Protein AF-A0A962V630-F1 (afdb_monomer_lite)

Structure (mmCIF, N/CA/C/O backbone):
data_AF-A0A962V630-F1
#
_entry.id   AF-A0A962V630-F1
#
loop_
_atom_site.group_PDB
_atom_site.id
_atom_site.type_symbol
_atom_site.label_atom_id
_atom_site.label_alt_id
_atom_site.label_comp_id
_atom_site.label_asym_id
_atom_site.label_entity_id
_atom_site.label_seq_id
_atom_site.pdbx_PDB_ins_code
_atom_site.Cartn_x
_atom_site.Cartn_y
_atom_site.Cartn_z
_atom_site.occupancy
_atom_site.B_iso_or_equiv
_atom_site.auth_seq_id
_atom_site.auth_comp_id
_atom_site.auth_asym_id
_atom_site.auth_atom_id
_atom_site.pdbx_PDB_model_num
ATOM 1 N N . GLY A 1 1 ? -6.849 6.328 9.269 1.00 64.50 1 GLY A N 1
ATOM 2 C CA . GLY A 1 1 ? -5.957 7.474 9.052 1.00 64.50 1 GLY A CA 1
ATOM 3 C C . GLY A 1 1 ? -4.526 7.011 8.909 1.00 64.50 1 GLY A C 1
ATOM 4 O O . GLY A 1 1 ? -4.104 6.724 7.800 1.00 64.50 1 GLY A O 1
ATOM 5 N N . MET A 1 2 ? -3.797 6.875 10.021 1.00 72.25 2 MET A N 1
ATOM 6 C CA . MET A 1 2 ? -2.359 6.561 9.987 1.00 72.25 2 MET A CA 1
ATOM 7 C C . MET A 1 2 ? -2.032 5.175 9.410 1.00 72.25 2 MET A C 1
ATOM 9 O O . MET A 1 2 ? -1.197 5.086 8.521 1.00 72.25 2 MET A O 1
ATOM 13 N N . GLY A 1 3 ? -2.728 4.108 9.829 1.00 76.62 3 GLY A N 1
ATOM 14 C CA . GLY A 1 3 ? -2.477 2.756 9.295 1.00 76.62 3 GLY A CA 1
ATOM 15 C C . GLY A 1 3 ? -2.759 2.634 7.792 1.00 76.62 3 GLY A C 1
ATOM 16 O O . GLY A 1 3 ? -1.960 2.089 7.041 1.00 76.62 3 GLY A O 1
ATOM 17 N N . THR A 1 4 ? -3.858 3.234 7.329 1.00 79.69 4 THR A N 1
ATOM 18 C CA . THR A 1 4 ? -4.199 3.323 5.900 1.00 79.69 4 THR A CA 1
ATOM 19 C C . THR A 1 4 ? -3.191 4.168 5.115 1.00 79.69 4 THR A C 1
ATOM 21 O O . THR A 1 4 ? -2.819 3.797 4.009 1.00 79.69 4 THR A O 1
ATOM 24 N N . ALA A 1 5 ? -2.690 5.266 5.692 1.00 80.06 5 ALA A N 1
ATOM 25 C CA . ALA A 1 5 ? -1.654 6.090 5.072 1.00 80.06 5 ALA A CA 1
ATOM 26 C C . ALA A 1 5 ? -0.307 5.350 4.966 1.00 80.06 5 ALA A C 1
ATOM 28 O O . ALA A 1 5 ? 0.373 5.477 3.954 1.00 80.06 5 ALA A O 1
ATOM 29 N N . ALA A 1 6 ? 0.057 4.532 5.961 1.00 83.19 6 ALA A N 1
ATOM 30 C CA . ALA A 1 6 ? 1.273 3.720 5.924 1.00 83.19 6 ALA A CA 1
ATOM 31 C C . ALA A 1 6 ? 1.257 2.696 4.774 1.00 83.19 6 ALA A C 1
ATOM 33 O O . ALA A 1 6 ? 2.255 2.553 4.070 1.00 83.19 6 ALA A O 1
ATOM 34 N N . GLY A 1 7 ? 0.114 2.045 4.525 1.00 82.81 7 GLY A N 1
ATOM 35 C CA . GLY A 1 7 ? -0.048 1.153 3.369 1.00 82.81 7 GLY A CA 1
ATOM 36 C C . GLY A 1 7 ? 0.146 1.879 2.031 1.00 82.81 7 GLY A C 1
ATOM 37 O O . GLY A 1 7 ? 0.899 1.420 1.173 1.00 82.81 7 GLY A O 1
ATOM 38 N N . SER A 1 8 ? -0.458 3.061 1.883 1.00 84.44 8 SER A N 1
ATOM 39 C CA . SER A 1 8 ? -0.333 3.893 0.678 1.00 84.44 8 SER A CA 1
ATOM 40 C C . SER A 1 8 ? 1.079 4.457 0.468 1.00 84.44 8 SER A C 1
ATOM 42 O O . SER A 1 8 ? 1.524 4.581 -0.673 1.00 84.44 8 SER A O 1
ATOM 44 N N . LEU A 1 9 ? 1.814 4.749 1.550 1.00 86.50 9 LEU A N 1
ATOM 45 C CA . LEU A 1 9 ? 3.236 5.114 1.492 1.00 86.50 9 LEU A CA 1
ATOM 46 C C . LEU A 1 9 ? 4.084 3.959 0.958 1.00 86.50 9 LEU A C 1
ATOM 48 O O . LEU A 1 9 ? 4.979 4.181 0.144 1.00 86.50 9 LEU A O 1
ATOM 52 N N . GLY A 1 10 ? 3.775 2.729 1.378 1.00 84.94 10 GLY A N 1
ATOM 53 C CA . GLY A 1 10 ? 4.402 1.525 0.842 1.00 84.94 10 GLY A CA 1
ATOM 54 C C . GLY A 1 10 ? 4.244 1.433 -0.674 1.00 84.94 10 GLY A C 1
ATOM 55 O O . GLY A 1 10 ? 5.232 1.247 -1.375 1.00 84.94 10 GLY A O 1
ATOM 56 N N . GLN A 1 11 ? 3.036 1.655 -1.197 1.00 85.50 11 GLN A N 1
ATOM 57 C CA . GLN A 1 11 ? 2.796 1.691 -2.643 1.00 85.50 11 GLN A CA 1
ATOM 58 C C . GLN A 1 11 ? 3.558 2.834 -3.337 1.00 85.50 11 GLN A C 1
ATOM 60 O O . GLN A 1 11 ? 4.202 2.610 -4.359 1.00 85.50 11 GLN A O 1
ATOM 65 N N . PHE A 1 12 ? 3.526 4.048 -2.778 1.00 88.75 12 PHE A N 1
ATOM 66 C CA . PHE A 1 12 ? 4.240 5.204 -3.336 1.00 88.75 12 PHE A CA 1
ATOM 67 C C . PHE A 1 12 ? 5.742 4.934 -3.509 1.00 88.75 12 PHE A C 1
ATOM 69 O O . PHE A 1 12 ? 6.301 5.279 -4.550 1.00 88.75 12 PHE A O 1
ATOM 76 N N . LEU A 1 13 ? 6.376 4.299 -2.517 1.00 88.62 13 LEU A N 1
ATOM 77 C CA . LEU A 1 13 ? 7.816 4.035 -2.500 1.00 88.62 13 LEU A CA 1
ATOM 78 C C . LEU A 1 13 ? 8.202 2.750 -3.244 1.00 88.62 13 LEU A C 1
ATOM 80 O O . LEU A 1 13 ? 9.153 2.757 -4.027 1.00 88.62 13 LEU A O 1
ATOM 84 N N . LEU A 1 14 ? 7.488 1.644 -3.016 1.00 89.75 14 LEU A N 1
ATOM 85 C CA . LEU A 1 14 ? 7.884 0.337 -3.546 1.00 89.75 14 LEU A CA 1
ATOM 86 C C . LEU A 1 14 ? 7.630 0.196 -5.042 1.00 89.75 14 LEU A C 1
ATOM 88 O O . LEU A 1 14 ? 8.396 -0.496 -5.705 1.00 89.75 14 LEU A O 1
ATOM 92 N N . THR A 1 15 ? 6.605 0.844 -5.599 1.00 87.25 15 THR A N 1
ATOM 93 C CA . THR A 1 15 ? 6.330 0.747 -7.038 1.00 87.25 15 THR A CA 1
ATOM 94 C C . THR A 1 15 ? 7.463 1.317 -7.913 1.00 87.25 15 THR A C 1
ATOM 96 O O . THR A 1 15 ? 7.955 0.586 -8.776 1.00 87.25 15 THR A O 1
ATOM 99 N N . PRO A 1 16 ? 7.950 2.560 -7.712 1.00 86.06 16 PRO A N 1
ATOM 100 C CA . PRO A 1 16 ? 9.084 3.078 -8.477 1.00 86.06 16 PRO A CA 1
ATOM 101 C C . PRO A 1 16 ? 10.398 2.370 -8.124 1.00 86.06 16 PRO A C 1
ATOM 103 O O . PRO A 1 16 ? 11.214 2.142 -9.014 1.00 86.06 16 PRO A O 1
ATOM 106 N N . LEU A 1 17 ? 10.594 1.963 -6.864 1.00 90.50 17 LEU A N 1
ATOM 107 C CA . LEU A 1 17 ? 11.778 1.202 -6.457 1.00 90.50 17 LEU A CA 1
ATOM 108 C C . LEU A 1 17 ? 11.849 -0.162 -7.156 1.00 90.50 17 LEU A C 1
ATOM 110 O O . LEU A 1 17 ? 12.901 -0.542 -7.667 1.00 90.50 17 LEU A O 1
ATOM 114 N N . GLY A 1 18 ? 10.725 -0.877 -7.227 1.00 89.44 18 GLY A N 1
ATOM 115 C CA . GLY A 1 18 ? 10.620 -2.139 -7.951 1.00 89.44 18 GLY A CA 1
ATOM 116 C C . GLY A 1 18 ? 10.970 -1.960 -9.425 1.00 89.44 18 GLY A C 1
ATOM 117 O O . GLY A 1 18 ? 11.783 -2.714 -9.953 1.00 89.44 18 GLY A O 1
ATOM 118 N N . GLN A 1 19 ? 10.452 -0.907 -10.064 1.00 88.19 19 GLN A N 1
ATOM 119 C CA . GLN A 1 19 ? 10.796 -0.593 -11.452 1.00 88.19 19 GLN A CA 1
ATOM 120 C C . GLN A 1 19 ? 12.282 -0.249 -11.630 1.00 88.19 19 GLN A C 1
ATOM 122 O O . GLN A 1 19 ? 12.899 -0.687 -12.602 1.00 88.19 19 GLN A O 1
ATOM 127 N N . ALA A 1 20 ? 12.882 0.480 -10.686 1.00 89.31 20 ALA A N 1
ATOM 128 C CA . ALA A 1 20 ? 14.312 0.769 -10.701 1.00 89.31 20 ALA A CA 1
ATOM 129 C C . ALA A 1 20 ? 15.141 -0.524 -10.622 1.00 89.31 20 ALA A C 1
ATOM 131 O O . ALA A 1 20 ? 16.044 -0.722 -11.436 1.00 89.31 20 ALA A O 1
ATOM 132 N N . PHE A 1 21 ? 14.791 -1.446 -9.720 1.00 92.88 21 PHE A N 1
ATOM 133 C CA . PHE A 1 21 ? 15.464 -2.743 -9.617 1.00 92.88 21 PHE A CA 1
ATOM 134 C C . PHE A 1 21 ? 15.306 -3.592 -10.876 1.00 92.88 21 PHE A C 1
ATOM 136 O O . PHE A 1 21 ? 16.286 -4.183 -11.327 1.00 92.88 21 PHE A O 1
ATOM 143 N N . LEU A 1 22 ? 14.110 -3.612 -11.471 1.00 90.06 22 LEU A N 1
ATOM 144 C CA . LEU A 1 22 ? 13.869 -4.303 -12.737 1.00 90.06 22 LEU A CA 1
ATOM 145 C C . LEU A 1 22 ? 14.763 -3.751 -13.851 1.00 90.06 22 LEU A C 1
ATOM 147 O O . LEU A 1 22 ? 15.368 -4.532 -14.583 1.00 90.06 22 LEU A O 1
ATOM 151 N N . SER A 1 23 ? 14.891 -2.424 -13.944 1.00 88.62 23 SER A N 1
ATOM 152 C CA . SER A 1 23 ? 15.718 -1.773 -14.966 1.00 88.62 23 SER A CA 1
ATOM 153 C C . SER A 1 23 ? 17.227 -1.946 -14.753 1.00 88.62 23 SER A C 1
ATOM 155 O O . SER A 1 23 ? 17.964 -2.028 -15.730 1.00 88.62 23 SER A O 1
ATOM 157 N N . ALA A 1 24 ? 17.691 -2.021 -13.500 1.00 91.50 24 ALA A N 1
ATOM 158 C CA . ALA A 1 24 ? 19.116 -2.086 -13.170 1.00 91.50 24 ALA A CA 1
ATOM 159 C C . ALA A 1 24 ? 19.665 -3.520 -13.088 1.00 91.50 24 ALA A C 1
ATOM 161 O O . ALA A 1 24 ? 20.800 -3.766 -13.490 1.00 91.50 24 ALA A O 1
ATOM 162 N N . TYR A 1 25 ? 18.881 -4.463 -12.555 1.00 90.31 25 TYR A N 1
ATOM 163 C CA . TYR A 1 25 ? 19.358 -5.803 -12.181 1.00 90.31 25 TYR A CA 1
ATOM 164 C C . TYR A 1 25 ? 18.577 -6.955 -12.831 1.00 90.31 25 TYR A C 1
ATOM 166 O O . TYR A 1 25 ? 18.916 -8.122 -12.616 1.00 90.31 25 TYR A O 1
ATOM 174 N N . GLY A 1 26 ? 17.533 -6.652 -13.609 1.00 91.31 26 GLY A N 1
ATOM 175 C CA . GLY A 1 26 ? 16.649 -7.647 -14.213 1.00 91.31 26 GLY A CA 1
ATOM 176 C C . GLY A 1 26 ? 15.648 -8.265 -13.228 1.00 91.31 26 GLY A C 1
ATOM 177 O O . GLY A 1 26 ? 15.678 -8.030 -12.019 1.00 91.31 26 GLY A O 1
ATOM 178 N N . TRP A 1 27 ? 14.730 -9.075 -13.759 1.00 91.81 27 TRP A N 1
ATOM 179 C CA . TRP A 1 27 ? 13.556 -9.557 -13.022 1.00 91.81 27 TRP A CA 1
ATOM 180 C C . TRP A 1 27 ? 13.889 -10.472 -11.837 1.00 91.81 27 TRP A C 1
ATOM 182 O O . TRP A 1 27 ? 13.346 -10.284 -10.752 1.00 91.81 27 TRP A O 1
ATOM 192 N N . SER A 1 28 ? 14.812 -11.424 -12.006 1.00 94.81 28 SER A N 1
ATOM 193 C CA . SER A 1 28 ? 15.135 -12.405 -10.960 1.00 94.81 28 SER A CA 1
ATOM 194 C C . SER A 1 28 ? 15.742 -11.734 -9.727 1.00 94.81 28 SER A C 1
ATOM 196 O O . SER A 1 28 ? 15.291 -11.951 -8.603 1.00 94.81 28 SER A O 1
ATOM 198 N N . THR A 1 29 ? 16.749 -10.882 -9.927 1.00 92.94 29 THR A N 1
ATOM 199 C CA . THR A 1 29 ? 17.428 -10.175 -8.833 1.00 92.94 29 THR A CA 1
ATOM 200 C C . THR A 1 29 ? 16.498 -9.164 -8.167 1.00 92.94 29 THR A C 1
ATOM 202 O O . THR A 1 29 ? 16.478 -9.069 -6.943 1.00 92.94 29 THR A O 1
ATOM 205 N N . ALA A 1 30 ? 15.674 -8.452 -8.945 1.00 92.69 30 ALA A N 1
ATOM 206 C CA . ALA A 1 30 ? 14.688 -7.519 -8.405 1.00 92.69 30 ALA A CA 1
ATOM 207 C C . ALA A 1 30 ? 13.678 -8.210 -7.475 1.00 92.69 30 ALA A C 1
ATOM 209 O O . ALA A 1 30 ? 13.398 -7.698 -6.389 1.00 92.69 30 ALA A O 1
ATOM 210 N N . LEU A 1 31 ? 13.171 -9.389 -7.859 1.00 92.56 31 LEU A N 1
ATOM 211 C CA . LEU A 1 31 ? 12.263 -10.175 -7.019 1.00 92.56 31 LEU A CA 1
ATOM 212 C C . LEU A 1 31 ? 12.936 -10.637 -5.722 1.00 92.56 31 LEU A C 1
ATOM 214 O O . LEU A 1 31 ? 12.313 -10.566 -4.665 1.00 92.56 31 LEU A O 1
ATOM 218 N N . LEU A 1 32 ? 14.205 -11.054 -5.774 1.00 95.88 32 LEU A N 1
ATOM 219 C CA . LEU A 1 32 ? 14.964 -11.426 -4.575 1.00 95.88 32 LEU A CA 1
ATOM 220 C C . LEU A 1 32 ? 15.186 -10.231 -3.635 1.00 95.88 32 LEU A C 1
ATOM 222 O O . LEU A 1 32 ? 15.028 -10.374 -2.423 1.00 95.88 32 LEU A O 1
ATOM 226 N N . LEU A 1 33 ? 15.493 -9.046 -4.171 1.00 94.00 33 LEU A N 1
ATOM 227 C CA . LEU A 1 33 ? 15.633 -7.819 -3.377 1.00 94.00 33 LEU A CA 1
ATOM 228 C C . LEU A 1 33 ? 14.310 -7.423 -2.706 1.00 94.00 33 LEU A C 1
ATOM 230 O O . LEU A 1 33 ? 14.287 -7.119 -1.513 1.00 94.00 33 LEU A O 1
ATOM 234 N N . LEU A 1 34 ? 13.198 -7.472 -3.446 1.00 92.38 34 LEU A N 1
ATOM 235 C CA . LEU A 1 34 ? 11.860 -7.204 -2.907 1.00 92.38 34 LEU A CA 1
ATOM 236 C C . LEU A 1 34 ? 11.454 -8.238 -1.846 1.00 92.38 34 LEU A C 1
ATOM 238 O O . LEU A 1 34 ? 10.900 -7.866 -0.812 1.00 92.38 34 LEU A O 1
ATOM 242 N N . ALA A 1 35 ? 11.776 -9.516 -2.057 1.00 94.31 35 ALA A N 1
ATOM 243 C CA . ALA A 1 35 ? 11.567 -10.566 -1.064 1.00 94.31 35 ALA A CA 1
ATOM 244 C C . ALA A 1 35 ? 12.397 -10.319 0.205 1.00 94.31 35 ALA A C 1
ATOM 246 O O . ALA A 1 35 ? 11.886 -10.493 1.310 1.00 94.31 35 ALA A O 1
ATOM 247 N N . GLY A 1 36 ? 13.640 -9.848 0.067 1.00 95.19 36 GLY A N 1
ATOM 248 C CA . GLY A 1 36 ? 14.480 -9.436 1.193 1.00 95.19 36 GLY A CA 1
ATOM 249 C C . GLY A 1 36 ? 13.872 -8.280 1.995 1.00 95.19 36 GLY A C 1
ATOM 250 O O . GLY A 1 36 ? 13.814 -8.348 3.224 1.00 95.19 36 GLY A O 1
ATOM 251 N N . LEU A 1 37 ? 13.345 -7.255 1.315 1.00 92.56 37 LEU A N 1
ATOM 252 C CA . LEU A 1 37 ? 12.625 -6.150 1.963 1.00 92.56 37 LEU A CA 1
ATOM 253 C C . LEU A 1 37 ? 11.373 -6.639 2.706 1.00 92.56 37 LEU A C 1
ATOM 255 O O . LEU A 1 37 ? 11.127 -6.219 3.835 1.00 92.56 37 LEU A O 1
ATOM 259 N N . ALA A 1 38 ? 10.604 -7.552 2.108 1.00 92.19 38 ALA A N 1
ATOM 260 C CA . ALA A 1 38 ? 9.441 -8.152 2.759 1.00 92.19 38 ALA A CA 1
ATOM 261 C C . ALA A 1 38 ? 9.840 -9.003 3.978 1.00 92.19 38 ALA A C 1
ATOM 263 O O . ALA A 1 38 ? 9.209 -8.912 5.029 1.00 92.19 38 ALA A O 1
ATOM 264 N N . ALA A 1 39 ? 10.921 -9.781 3.880 1.00 94.50 39 ALA A N 1
ATOM 265 C CA . ALA A 1 39 ? 11.438 -10.579 4.988 1.00 94.50 39 ALA A CA 1
ATOM 266 C C . ALA A 1 39 ? 11.911 -9.703 6.159 1.00 94.50 39 ALA A C 1
ATOM 268 O O . ALA A 1 39 ? 11.709 -10.077 7.313 1.00 94.50 39 ALA A O 1
ATOM 269 N N . ALA A 1 40 ? 12.460 -8.513 5.885 1.00 92.31 40 ALA A N 1
ATOM 270 C CA . ALA A 1 40 ? 12.856 -7.550 6.913 1.00 92.31 40 ALA A CA 1
ATOM 271 C C . ALA A 1 40 ? 11.673 -7.040 7.761 1.00 92.31 40 ALA A C 1
ATOM 273 O O . ALA A 1 40 ? 11.879 -6.603 8.896 1.00 92.31 40 ALA A O 1
ATOM 274 N N . VAL A 1 41 ? 10.431 -7.153 7.273 1.00 90.38 41 VAL A N 1
ATOM 275 C CA . VAL A 1 41 ? 9.230 -6.829 8.060 1.00 90.38 41 VAL A CA 1
ATOM 276 C C . VAL A 1 41 ? 9.079 -7.769 9.260 1.00 90.38 41 VAL A C 1
ATOM 278 O O . VAL A 1 41 ? 8.616 -7.326 10.303 1.00 90.38 41 VAL A O 1
ATOM 281 N N . ILE A 1 42 ? 9.503 -9.033 9.164 1.00 90.88 42 ILE A N 1
ATOM 282 C CA . ILE A 1 42 ? 9.355 -10.035 10.235 1.00 90.88 42 ILE A CA 1
ATOM 283 C C . ILE A 1 42 ? 10.108 -9.632 11.520 1.00 90.88 42 ILE A C 1
ATOM 285 O O . ILE A 1 42 ? 9.465 -9.534 12.570 1.00 90.88 42 ILE A O 1
ATOM 289 N N . PRO A 1 43 ? 11.430 -9.359 11.497 1.00 90.69 43 PRO A N 1
ATOM 290 C CA . PRO A 1 43 ? 12.139 -8.927 12.698 1.00 90.69 43 PRO A CA 1
ATOM 291 C C . PRO A 1 43 ? 11.666 -7.550 13.178 1.00 90.69 43 PRO A C 1
ATOM 293 O O . PRO A 1 43 ? 11.527 -7.345 14.382 1.00 90.69 43 PRO A O 1
ATOM 296 N N . LEU A 1 44 ? 11.349 -6.625 12.263 1.00 87.88 44 LEU A N 1
ATOM 297 C CA . LEU A 1 44 ? 10.820 -5.307 12.627 1.00 87.88 44 LEU A CA 1
ATOM 298 C C . LEU A 1 44 ? 9.471 -5.412 13.343 1.00 87.88 44 LEU A C 1
ATOM 300 O O . LEU A 1 44 ? 9.260 -4.726 14.340 1.00 87.88 44 LEU A O 1
ATOM 304 N N . ALA A 1 45 ? 8.584 -6.298 12.888 1.00 87.50 45 ALA A N 1
ATOM 305 C CA . ALA A 1 45 ? 7.316 -6.572 13.548 1.00 87.50 45 ALA A CA 1
ATOM 306 C C . ALA A 1 45 ? 7.535 -7.143 14.952 1.00 87.50 45 ALA A C 1
ATOM 308 O O . ALA A 1 45 ? 6.837 -6.736 15.872 1.00 87.50 45 ALA A O 1
ATOM 309 N N . GLY A 1 46 ? 8.532 -8.011 15.148 1.00 85.44 46 GLY A N 1
ATOM 310 C CA . GLY A 1 46 ? 8.896 -8.517 16.475 1.00 85.44 46 GLY A CA 1
ATOM 311 C C . GLY A 1 46 ? 9.356 -7.422 17.446 1.00 85.44 46 GLY A C 1
ATOM 312 O O . GLY A 1 46 ? 9.030 -7.481 18.628 1.00 85.44 46 GLY A O 1
ATOM 313 N N . VAL A 1 47 ? 10.067 -6.402 16.952 1.00 86.69 47 VAL A N 1
ATOM 314 C CA . VAL A 1 47 ? 10.537 -5.264 17.765 1.00 86.69 47 VAL A CA 1
ATOM 315 C C . VAL A 1 47 ? 9.426 -4.236 18.017 1.00 86.69 47 VAL A C 1
ATOM 317 O O . VAL A 1 47 ? 9.355 -3.664 19.102 1.00 86.69 47 VAL A O 1
ATOM 320 N N . LEU A 1 48 ? 8.556 -3.994 17.030 1.00 82.69 48 LEU A N 1
ATOM 321 C CA . LEU A 1 48 ? 7.468 -3.009 17.114 1.00 82.69 48 LEU A CA 1
ATOM 322 C C . LEU A 1 48 ? 6.167 -3.566 17.709 1.00 82.69 48 LEU A C 1
ATOM 324 O O . LEU A 1 48 ? 5.277 -2.778 18.038 1.00 82.69 48 LEU A O 1
ATOM 328 N N . ALA A 1 49 ? 6.019 -4.887 17.829 1.00 80.25 49 ALA A N 1
ATOM 329 C CA . ALA A 1 49 ? 4.835 -5.506 18.412 1.00 80.25 49 ALA A CA 1
ATOM 330 C C . ALA A 1 49 ? 4.692 -5.090 19.884 1.00 80.25 49 ALA A C 1
ATOM 332 O O . ALA A 1 49 ? 5.358 -5.607 20.780 1.00 80.25 49 ALA A O 1
ATOM 333 N N . GLY A 1 50 ? 3.795 -4.136 20.137 1.00 73.94 50 GLY A N 1
ATOM 334 C CA . GLY A 1 50 ? 3.406 -3.758 21.489 1.00 73.94 50 GLY A CA 1
ATOM 335 C C . GLY A 1 50 ? 2.680 -4.902 22.200 1.00 73.94 50 GLY A C 1
ATOM 336 O O . GLY A 1 50 ? 2.002 -5.718 21.575 1.00 73.94 50 GLY A O 1
ATOM 337 N N . LYS A 1 51 ? 2.784 -4.946 23.532 1.00 74.69 51 LYS A N 1
ATOM 338 C CA . LYS A 1 51 ? 1.952 -5.844 24.342 1.00 74.69 51 LYS A CA 1
ATOM 339 C C . LYS A 1 51 ? 0.496 -5.377 24.237 1.00 74.69 51 LYS A C 1
ATOM 341 O O . LYS A 1 51 ? 0.249 -4.197 24.496 1.00 74.69 51 LYS A O 1
ATOM 346 N N . PRO A 1 52 ? -0.467 -6.250 23.895 1.00 67.69 52 PRO A N 1
ATOM 347 C CA . PRO A 1 52 ? -1.868 -5.862 23.905 1.00 67.69 52 PRO A CA 1
ATOM 348 C C . PRO A 1 52 ? -2.259 -5.487 25.338 1.00 67.69 52 PRO A C 1
ATOM 350 O O . PRO A 1 52 ? -2.286 -6.332 26.231 1.00 67.69 52 PRO A O 1
ATOM 353 N N . GLN A 1 53 ? -2.531 -4.205 25.580 1.00 61.09 53 GLN A N 1
ATOM 354 C CA . GLN A 1 53 ? -3.180 -3.784 26.815 1.00 61.09 53 GLN A CA 1
ATOM 355 C C . GLN A 1 53 ? -4.654 -4.172 26.696 1.00 61.09 53 GLN A C 1
ATOM 357 O O . GLN A 1 53 ? -5.421 -3.509 26.002 1.00 61.09 53 GLN A O 1
ATOM 362 N N . MET A 1 54 ? -5.052 -5.264 27.354 1.00 58.56 54 MET A N 1
ATOM 363 C CA . MET A 1 54 ? -6.466 -5.581 27.572 1.00 58.56 54 MET A CA 1
ATOM 364 C C . MET A 1 54 ? -7.037 -4.560 28.562 1.00 58.56 54 MET A C 1
ATOM 366 O O . MET A 1 54 ? -7.115 -4.796 29.765 1.00 58.56 54 MET A O 1
ATOM 370 N N . THR A 1 55 ? -7.375 -3.371 28.067 1.00 56.34 55 THR A N 1
ATOM 371 C CA . THR A 1 55 ? -8.083 -2.358 28.847 1.00 56.34 55 THR A CA 1
ATOM 372 C C . THR A 1 55 ? -9.569 -2.688 28.841 1.00 56.34 55 THR A C 1
ATOM 374 O O . THR A 1 55 ? -10.300 -2.281 27.941 1.00 56.34 55 THR A O 1
ATOM 377 N N . GLY A 1 56 ? -10.001 -3.438 29.853 1.00 55.66 56 GLY A N 1
ATOM 378 C CA . GLY A 1 56 ? -11.408 -3.678 30.162 1.00 55.66 56 GLY A CA 1
ATOM 379 C C . GLY A 1 56 ? -11.785 -5.156 30.176 1.00 55.66 56 GLY A C 1
ATOM 380 O O . GLY A 1 56 ? -11.273 -5.951 29.391 1.00 55.66 56 GLY A O 1
ATOM 381 N N . ALA A 1 57 ? -12.720 -5.502 31.063 1.00 55.69 57 ALA A N 1
ATOM 382 C CA . ALA A 1 57 ? -13.506 -6.728 30.986 1.00 55.69 57 ALA A CA 1
ATOM 383 C C . ALA A 1 57 ? -14.365 -6.667 29.710 1.00 55.69 57 ALA A C 1
ATOM 385 O O . ALA A 1 57 ? -15.528 -6.272 29.733 1.00 55.69 57 ALA A O 1
ATOM 386 N N . GLY A 1 58 ? -13.732 -6.921 28.566 1.00 57.34 58 GLY A N 1
ATOM 387 C CA . GLY A 1 58 ? -14.375 -6.931 27.265 1.00 57.34 58 GLY A CA 1
ATOM 388 C C . GLY A 1 58 ? -15.355 -8.089 27.211 1.00 57.34 58 GLY A C 1
ATOM 389 O O . GLY A 1 58 ? -14.999 -9.218 27.533 1.00 57.34 58 GLY A O 1
ATOM 390 N N . MET A 1 59 ? -16.590 -7.786 26.829 1.00 59.09 59 MET A N 1
ATOM 391 C CA . MET A 1 59 ? -17.608 -8.766 26.473 1.00 59.09 59 MET A CA 1
ATOM 392 C C . MET A 1 59 ? -16.955 -9.851 25.603 1.00 59.09 59 MET A C 1
ATOM 394 O O . MET A 1 59 ? -16.383 -9.520 24.564 1.00 59.09 59 MET A O 1
ATOM 398 N N . GLU A 1 60 ? -16.980 -11.115 26.045 1.00 69.81 60 GLU A N 1
ATOM 399 C CA . GLU A 1 60 ? -16.443 -12.262 25.296 1.00 69.81 60 GLU A CA 1
ATOM 400 C C . GLU A 1 60 ? -17.314 -12.538 24.062 1.00 69.81 60 GLU A C 1
ATOM 402 O O . GLU A 1 60 ? -18.038 -13.529 23.967 1.00 69.81 60 GLU A O 1
ATOM 407 N N . GLN A 1 61 ? -17.298 -11.614 23.108 1.00 80.62 61 GLN A N 1
ATOM 408 C CA . GLN A 1 61 ? -17.961 -11.781 21.835 1.00 80.62 61 GLN A CA 1
ATOM 409 C C . GLN A 1 61 ? -17.013 -12.520 20.898 1.00 80.62 61 GLN A C 1
ATOM 411 O O . GLN A 1 61 ? -15.942 -12.034 20.532 1.00 80.62 61 GLN A O 1
ATOM 416 N N . SER A 1 62 ? -17.416 -13.715 20.482 1.00 88.88 62 SER A N 1
ATOM 417 C CA . SER A 1 62 ? -16.695 -14.451 19.445 1.00 88.88 62 SER A CA 1
ATOM 418 C C . SER A 1 62 ? -16.729 -13.688 18.113 1.00 88.88 62 SER A C 1
ATOM 420 O O . SER A 1 62 ? -17.705 -13.001 17.801 1.00 88.88 62 SER A O 1
ATOM 422 N N . LEU A 1 63 ? -15.712 -13.884 17.263 1.00 86.69 63 LEU A N 1
ATOM 423 C CA . LEU A 1 63 ? -15.670 -13.333 15.896 1.00 86.69 63 LEU A CA 1
ATOM 424 C C . LEU A 1 63 ? -16.980 -13.568 15.127 1.00 86.69 63 LEU A C 1
ATOM 426 O O . LEU A 1 63 ? -17.468 -12.691 14.420 1.00 86.69 63 LEU A O 1
ATOM 430 N N . ARG A 1 64 ? -17.588 -14.747 15.301 1.00 91.06 64 ARG A N 1
ATOM 431 C CA . ARG A 1 64 ? -18.848 -15.106 14.643 1.00 91.06 64 ARG A CA 1
ATOM 432 C C . ARG A 1 64 ? -20.026 -14.271 15.141 1.00 91.06 64 ARG A C 1
ATOM 434 O O . ARG A 1 64 ? -20.880 -13.896 14.341 1.00 91.06 64 ARG A O 1
ATOM 441 N N . GLN A 1 65 ? -20.085 -13.992 16.441 1.00 91.56 65 GLN A N 1
ATOM 442 C CA . GLN A 1 65 ? -21.118 -13.131 17.014 1.00 91.56 65 GLN A CA 1
ATOM 443 C C . GLN A 1 65 ? -20.941 -11.684 16.543 1.00 91.56 65 GLN A C 1
ATOM 445 O O . GLN A 1 65 ? -21.935 -11.070 16.172 1.00 91.56 65 GLN A O 1
ATOM 450 N N . ALA A 1 66 ? -19.706 -11.173 16.479 1.00 90.50 66 ALA A N 1
ATOM 451 C CA . ALA A 1 66 ? -19.415 -9.825 15.976 1.00 90.50 66 ALA A CA 1
ATOM 452 C C . ALA A 1 66 ? -19.840 -9.649 14.512 1.00 90.50 66 ALA A C 1
ATOM 454 O O . ALA A 1 66 ? -20.506 -8.676 14.165 1.00 90.50 66 ALA A O 1
ATOM 455 N N . LEU A 1 67 ? -19.528 -10.627 13.657 1.00 91.00 67 LEU A N 1
ATOM 456 C CA . LEU A 1 67 ? -19.939 -10.601 12.251 1.00 91.00 67 LEU A CA 1
ATOM 457 C C . LEU A 1 67 ? -21.460 -10.692 12.086 1.00 91.00 67 LEU A C 1
ATOM 459 O O . LEU A 1 67 ? -22.031 -10.004 11.241 1.00 91.00 67 LEU A O 1
ATOM 463 N N . LYS A 1 68 ? -22.126 -11.525 12.895 1.00 93.31 68 LYS A N 1
ATOM 464 C CA . LYS A 1 68 ? -23.587 -11.657 12.862 1.00 93.31 68 LYS A CA 1
ATOM 465 C C . LYS A 1 68 ? -24.278 -10.354 13.267 1.00 93.31 68 LYS A C 1
ATOM 467 O O . LYS A 1 68 ? -25.259 -9.976 12.636 1.0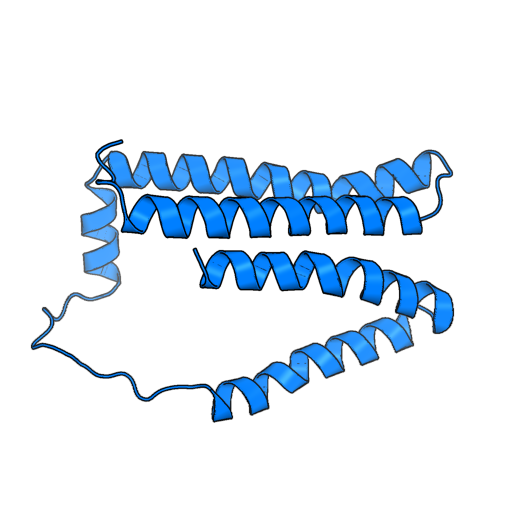0 93.31 68 LYS A O 1
ATOM 472 N N . GLU A 1 69 ? -23.772 -9.686 14.297 1.00 91.81 69 GLU A N 1
ATOM 473 C CA . GLU A 1 69 ? -24.298 -8.403 14.759 1.00 91.81 69 GLU A CA 1
ATOM 474 C C . GLU A 1 69 ? -24.063 -7.295 13.727 1.00 91.81 69 GLU A C 1
ATOM 476 O O . GLU A 1 69 ? -25.014 -6.634 13.312 1.00 91.81 69 GLU A O 1
ATOM 481 N N . ALA A 1 70 ? -22.837 -7.166 13.210 1.00 90.94 70 ALA A N 1
ATOM 482 C CA . ALA A 1 70 ? -22.508 -6.197 12.165 1.00 90.94 70 ALA A CA 1
ATOM 483 C C . ALA A 1 70 ? -23.379 -6.373 10.908 1.00 90.94 70 ALA A C 1
ATOM 485 O O . ALA A 1 70 ? -23.886 -5.392 10.363 1.00 90.94 70 ALA A O 1
ATOM 486 N N . GLY A 1 71 ? -23.623 -7.621 10.492 1.00 93.56 71 GLY A N 1
ATOM 487 C CA . GLY A 1 71 ? -24.480 -7.945 9.349 1.00 93.56 71 GLY A CA 1
ATOM 488 C C . GLY A 1 71 ? -25.944 -7.512 9.505 1.00 93.56 71 GLY A C 1
ATOM 489 O O . GLY A 1 71 ? -26.635 -7.374 8.494 1.00 93.56 71 GLY A O 1
ATOM 490 N N . GLY A 1 72 ? -26.409 -7.261 10.734 1.00 93.31 72 GLY A N 1
ATOM 491 C CA . GLY A 1 72 ? -27.743 -6.728 11.020 1.00 93.31 72 GLY A CA 1
ATOM 492 C C . GLY A 1 72 ? -27.890 -5.222 10.768 1.00 93.31 72 GLY A C 1
ATOM 493 O O . GLY A 1 72 ? -29.013 -4.721 10.722 1.00 93.31 72 GLY A O 1
ATOM 494 N N . HIS A 1 73 ? -26.790 -4.488 10.574 1.00 94.44 73 HIS A N 1
ATOM 495 C CA . HIS A 1 73 ? -26.813 -3.043 10.349 1.00 94.44 73 HIS A CA 1
ATOM 496 C C . HIS A 1 73 ? -26.684 -2.695 8.858 1.00 94.44 73 HIS A C 1
ATOM 498 O O . HIS A 1 73 ? -25.682 -3.004 8.219 1.00 94.44 73 HIS A O 1
ATOM 504 N N . ALA A 1 74 ? -27.647 -1.954 8.297 1.00 90.94 74 ALA A N 1
ATOM 505 C CA . ALA A 1 74 ? -27.581 -1.495 6.901 1.00 90.94 74 ALA A CA 1
ATOM 506 C C . ALA A 1 74 ? -26.333 -0.633 6.615 1.00 90.94 74 ALA A C 1
ATOM 508 O O . ALA A 1 74 ? -25.704 -0.765 5.567 1.00 90.94 74 ALA A O 1
ATOM 509 N N . SER A 1 75 ? -25.920 0.195 7.580 1.00 90.19 75 SER A N 1
ATOM 510 C CA . SER A 1 75 ? -24.708 1.020 7.492 1.00 90.19 75 SER A CA 1
ATOM 511 C C . SER A 1 75 ? -23.438 0.192 7.274 1.00 90.19 75 SER A C 1
ATOM 513 O O . SER A 1 75 ? -22.533 0.640 6.575 1.00 90.19 75 SER A O 1
ATOM 515 N N . TYR A 1 76 ? -23.374 -1.025 7.828 1.00 91.12 76 TYR A N 1
ATOM 516 C CA . TYR A 1 76 ? -22.248 -1.936 7.621 1.00 91.12 76 TYR A CA 1
ATOM 517 C C . TYR A 1 76 ? -22.159 -2.384 6.157 1.00 91.12 76 TYR A C 1
ATOM 519 O O . TYR A 1 76 ? -21.084 -2.334 5.561 1.00 91.12 76 TYR A O 1
ATOM 527 N N . TRP A 1 77 ? -23.295 -2.727 5.545 1.00 94.06 77 TRP A N 1
ATOM 528 C CA . TRP A 1 77 ? -23.360 -3.111 4.134 1.00 94.06 77 TRP A CA 1
ATOM 529 C C . TRP A 1 77 ? -23.018 -1.960 3.187 1.00 94.06 77 TRP A C 1
ATOM 531 O O . TRP A 1 77 ? -22.272 -2.172 2.231 1.00 94.06 77 TRP A O 1
ATOM 541 N N . TYR A 1 78 ? -23.482 -0.738 3.466 1.00 93.00 78 TYR A N 1
ATOM 542 C CA . TYR A 1 78 ? -23.093 0.436 2.676 1.00 93.00 78 TYR A CA 1
ATOM 543 C C . TYR A 1 78 ? -21.590 0.710 2.752 1.00 93.00 78 TYR A C 1
ATOM 545 O O . TYR A 1 78 ? -20.962 1.014 1.737 1.00 93.00 78 TYR A O 1
ATOM 553 N N . LEU A 1 79 ? -20.998 0.549 3.937 1.00 90.88 79 LEU A N 1
ATOM 554 C CA . LEU A 1 79 ? -19.564 0.718 4.129 1.00 90.88 79 LEU A CA 1
ATOM 555 C C . LEU A 1 79 ? -18.778 -0.362 3.371 1.00 90.88 79 LEU A C 1
ATOM 557 O O . LEU A 1 79 ? -17.841 -0.025 2.649 1.00 90.88 79 LEU A O 1
ATOM 561 N N . ILE A 1 80 ? -19.198 -1.631 3.442 1.00 92.75 80 ILE A N 1
ATOM 562 C CA . ILE A 1 80 ? -18.607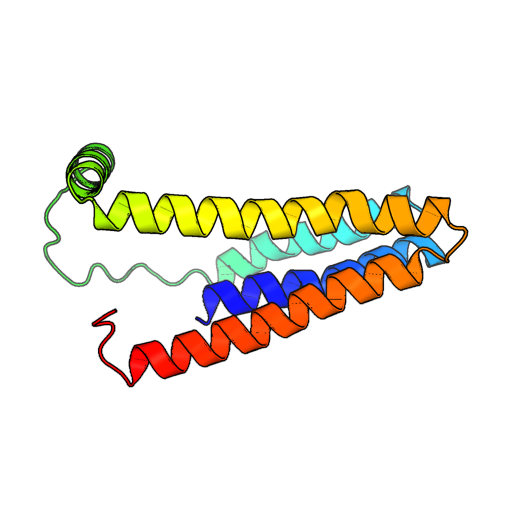 -2.719 2.644 1.00 92.75 80 ILE A CA 1
ATOM 563 C C . ILE A 1 80 ? -18.683 -2.413 1.149 1.00 92.75 80 ILE A C 1
ATOM 565 O O . ILE A 1 80 ? -17.668 -2.517 0.464 1.00 92.75 80 ILE A O 1
ATOM 569 N N . ALA A 1 81 ? -19.854 -2.026 0.642 1.00 94.56 81 ALA A N 1
ATOM 570 C CA . ALA A 1 81 ? -20.035 -1.724 -0.774 1.00 94.56 81 ALA A CA 1
ATOM 571 C C . ALA A 1 81 ? -19.116 -0.576 -1.221 1.00 94.56 81 ALA A C 1
ATOM 573 O O . ALA A 1 81 ? -18.449 -0.684 -2.250 1.00 94.56 81 ALA A O 1
ATOM 574 N N . GLY A 1 82 ? -19.007 0.486 -0.417 1.00 91.06 82 GLY A N 1
ATOM 575 C CA . GLY A 1 82 ? -18.091 1.596 -0.681 1.00 91.06 82 GLY A CA 1
ATOM 576 C C . GLY A 1 82 ? -16.621 1.165 -0.708 1.00 91.06 82 GLY A C 1
ATOM 577 O O . GLY A 1 82 ? -15.903 1.486 -1.657 1.00 91.06 82 GLY A O 1
ATOM 578 N N . PHE A 1 83 ? -16.173 0.392 0.287 1.00 89.06 83 PHE A N 1
ATOM 579 C CA . PHE A 1 83 ? -14.806 -0.140 0.324 1.00 89.06 83 PHE A CA 1
ATOM 580 C C . PHE A 1 83 ? -14.517 -1.086 -0.844 1.00 89.06 83 PHE A C 1
ATOM 582 O O . PHE A 1 83 ? -13.426 -1.029 -1.411 1.00 89.06 83 PHE A O 1
ATOM 589 N N . PHE A 1 84 ? -15.491 -1.908 -1.236 1.00 92.25 84 PHE A N 1
ATOM 590 C CA . PHE A 1 84 ? -15.377 -2.803 -2.381 1.00 92.25 84 PHE A CA 1
ATOM 591 C C . PHE A 1 84 ? -15.194 -2.022 -3.682 1.00 92.25 84 PHE A C 1
ATOM 593 O O . PHE A 1 84 ? -14.221 -2.252 -4.394 1.00 92.25 84 PHE A O 1
ATOM 600 N N . VAL A 1 85 ? -16.081 -1.067 -3.973 1.00 94.69 85 VAL A N 1
ATOM 601 C CA . VAL A 1 85 ? -16.010 -0.266 -5.203 1.00 94.69 85 VAL A CA 1
ATOM 602 C C . VAL A 1 85 ? -14.710 0.534 -5.249 1.00 94.69 85 VAL A C 1
ATOM 604 O O . VAL A 1 85 ? -14.039 0.552 -6.280 1.00 94.69 85 VAL A O 1
ATOM 607 N N . CYS A 1 86 ? -14.320 1.162 -4.139 1.00 90.31 86 CYS A N 1
ATOM 608 C CA . CYS A 1 86 ? -13.065 1.904 -4.045 1.00 90.31 86 CYS A CA 1
ATOM 609 C C . CYS A 1 86 ? -11.851 0.996 -4.309 1.00 90.31 86 CYS A C 1
ATOM 611 O O . CYS A 1 86 ? -11.038 1.285 -5.189 1.00 90.31 86 CYS A O 1
ATOM 613 N N . GLY A 1 87 ? -11.760 -0.134 -3.601 1.00 89.06 87 GLY A N 1
ATOM 614 C CA . GLY A 1 87 ? -10.663 -1.089 -3.758 1.00 89.06 87 GLY A CA 1
ATOM 615 C C . GLY A 1 87 ? -10.599 -1.693 -5.160 1.00 89.06 87 GLY A C 1
ATOM 616 O O . GLY A 1 87 ? -9.514 -1.791 -5.730 1.00 89.06 87 GLY A O 1
ATOM 617 N N . PHE A 1 88 ? -11.753 -2.024 -5.744 1.00 91.62 88 PHE A N 1
ATOM 618 C CA . PHE A 1 88 ? -11.854 -2.536 -7.108 1.00 91.62 88 PHE A CA 1
ATOM 619 C C . PHE A 1 88 ? -11.263 -1.556 -8.124 1.00 91.62 88 PHE A C 1
ATOM 621 O O . PHE A 1 88 ? -10.415 -1.951 -8.919 1.00 91.62 88 PHE A O 1
ATOM 628 N N . HIS A 1 89 ? -11.643 -0.275 -8.070 1.00 90.94 89 HIS A N 1
ATOM 629 C CA . HIS A 1 89 ? -11.110 0.731 -8.993 1.00 90.94 89 HIS A CA 1
ATOM 630 C C . HIS A 1 89 ? -9.593 0.896 -8.856 1.00 90.94 89 HIS A C 1
ATOM 632 O O . HIS A 1 89 ? -8.890 0.972 -9.863 1.00 90.94 89 HIS A O 1
ATOM 638 N N . VAL A 1 90 ? -9.071 0.916 -7.626 1.00 88.31 90 VAL A N 1
ATOM 639 C CA . VAL A 1 90 ? -7.623 1.039 -7.393 1.00 88.31 90 VAL A CA 1
ATOM 640 C C . VAL A 1 90 ? -6.874 -0.180 -7.939 1.00 88.31 90 VAL A C 1
ATOM 642 O O . VAL A 1 90 ? -5.899 -0.010 -8.671 1.00 88.31 90 VAL A O 1
ATOM 645 N N . ALA A 1 91 ? -7.345 -1.396 -7.649 1.00 89.25 91 ALA A N 1
ATOM 646 C CA . ALA A 1 91 ? -6.731 -2.633 -8.134 1.00 89.25 91 ALA A CA 1
ATOM 647 C C . ALA A 1 91 ? -6.812 -2.762 -9.666 1.00 89.25 91 ALA A C 1
ATOM 649 O O . ALA A 1 91 ? -5.852 -3.187 -10.314 1.00 89.25 91 ALA A O 1
ATOM 650 N N . PHE A 1 92 ? -7.932 -2.347 -10.259 1.00 91.88 92 PHE A N 1
ATOM 651 C CA . PHE A 1 92 ? -8.112 -2.304 -11.707 1.00 91.88 92 PHE A CA 1
ATOM 652 C C . PHE A 1 92 ? -7.083 -1.379 -12.367 1.00 91.88 92 PHE A C 1
ATOM 654 O O . PHE A 1 92 ? -6.378 -1.785 -13.289 1.00 91.88 92 PHE A O 1
ATOM 661 N N . ILE A 1 93 ? -6.925 -0.154 -11.857 1.00 90.06 93 ILE A N 1
ATOM 662 C CA . ILE A 1 93 ? -5.935 0.793 -12.388 1.00 90.06 93 ILE A CA 1
ATOM 663 C C . ILE A 1 93 ? -4.515 0.231 -12.233 1.00 90.06 93 ILE A C 1
ATOM 665 O O . ILE A 1 93 ? -3.736 0.285 -13.179 1.00 90.06 93 ILE A O 1
ATOM 669 N N . GLN A 1 94 ? -4.177 -0.353 -11.081 1.00 86.94 94 GLN A N 1
ATOM 670 C CA . GLN A 1 94 ? -2.848 -0.928 -10.834 1.00 86.94 94 GLN A CA 1
ATOM 671 C C . GLN A 1 94 ? -2.468 -2.051 -11.799 1.00 86.94 94 GLN A C 1
ATOM 673 O O . GLN A 1 94 ? -1.302 -2.165 -12.171 1.00 86.94 94 GLN A O 1
ATOM 678 N N . THR A 1 95 ? -3.434 -2.876 -12.191 1.00 88.25 95 THR A N 1
ATOM 679 C CA . THR A 1 95 ? -3.195 -4.054 -13.032 1.00 88.25 95 THR A CA 1
ATOM 680 C C . THR A 1 95 ? -3.222 -3.720 -14.519 1.00 88.25 95 THR A C 1
ATOM 682 O O . THR A 1 95 ? -2.375 -4.204 -15.267 1.00 88.25 95 THR A O 1
ATOM 685 N N . HIS A 1 96 ? -4.147 -2.863 -14.953 1.00 90.19 96 HIS A N 1
ATOM 686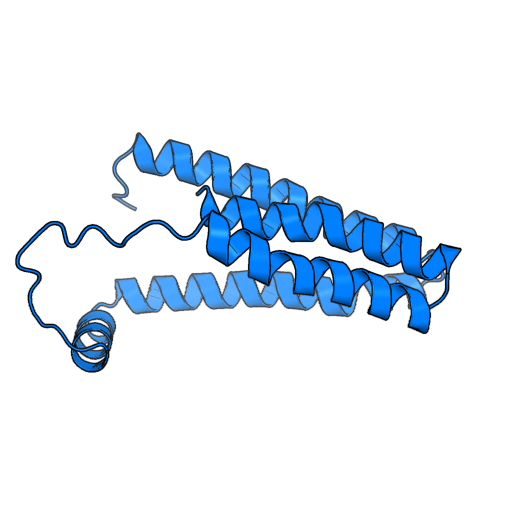 C CA . HIS A 1 96 ? -4.352 -2.590 -16.375 1.00 90.19 96 HIS A CA 1
ATOM 687 C C . HIS A 1 96 ? -3.570 -1.384 -16.897 1.00 90.19 96 HIS A C 1
ATOM 689 O O . HIS A 1 96 ? -3.162 -1.392 -18.057 1.00 90.19 96 HIS A O 1
ATOM 695 N N . LEU A 1 97 ? -3.321 -0.359 -16.073 1.00 88.44 97 LEU A N 1
ATOM 696 C CA . LEU A 1 97 ? -2.652 0.858 -16.540 1.00 88.44 97 LEU A CA 1
ATOM 697 C C . LEU A 1 97 ? -1.210 0.608 -17.023 1.00 88.44 97 LEU A C 1
ATOM 699 O O . LEU A 1 97 ? -0.878 1.104 -18.098 1.00 88.44 97 LEU A O 1
ATOM 703 N N . PRO A 1 98 ? -0.343 -0.151 -16.316 1.00 85.56 98 PRO A N 1
ATOM 704 C CA . PRO A 1 98 ? 1.025 -0.379 -16.787 1.00 85.56 98 PRO A CA 1
ATOM 705 C C . PRO A 1 98 ? 1.080 -1.143 -18.116 1.00 85.56 98 PRO A C 1
ATOM 707 O O . PRO A 1 98 ? 1.864 -0.777 -18.987 1.00 85.56 98 PRO A O 1
ATOM 710 N N . ALA A 1 99 ? 0.225 -2.160 -18.283 1.00 86.19 99 ALA A N 1
ATOM 711 C CA . ALA A 1 99 ? 0.118 -2.924 -19.525 1.00 86.19 99 ALA A CA 1
ATOM 712 C C . ALA A 1 99 ? -0.375 -2.037 -20.676 1.00 86.19 99 ALA A C 1
ATOM 714 O O . ALA A 1 99 ? 0.279 -1.957 -21.708 1.00 86.19 99 ALA A O 1
ATOM 715 N N . TYR A 1 100 ? -1.442 -1.266 -20.448 1.00 87.75 100 TYR A N 1
ATOM 716 C CA . TYR A 1 100 ? -1.976 -0.328 -21.434 1.00 87.75 100 TYR A CA 1
ATOM 717 C C . TYR A 1 100 ? -0.941 0.715 -21.892 1.00 87.75 100 TYR A C 1
ATOM 719 O O . TYR A 1 100 ? -0.820 1.004 -23.080 1.00 87.75 100 TYR A O 1
ATOM 727 N N . LEU A 1 101 ? -0.159 1.274 -20.962 1.00 87.50 101 LEU A N 1
ATOM 728 C CA . LEU A 1 101 ? 0.915 2.214 -21.301 1.00 87.50 101 LEU A CA 1
ATOM 729 C C . LEU A 1 101 ? 2.033 1.531 -22.103 1.00 87.50 101 LEU A C 1
ATOM 731 O O . LEU A 1 101 ? 2.536 2.120 -23.059 1.00 87.50 101 LEU A O 1
ATOM 735 N N . SER A 1 102 ? 2.387 0.295 -21.742 1.00 84.44 102 SER A N 1
ATOM 736 C CA . SER A 1 102 ? 3.364 -0.508 -22.483 1.00 84.44 102 SER A CA 1
ATOM 737 C C . SER A 1 102 ? 2.900 -0.790 -23.915 1.00 84.44 102 SER A C 1
ATOM 739 O O . SER A 1 102 ? 3.698 -0.670 -24.843 1.00 84.44 102 SER A O 1
ATOM 741 N N . ASP A 1 103 ? 1.619 -1.106 -24.111 1.00 87.88 103 ASP A N 1
ATOM 742 C CA . ASP A 1 103 ? 1.037 -1.378 -25.431 1.00 87.88 103 ASP A CA 1
ATOM 743 C C . ASP A 1 103 ? 1.055 -0.138 -26.342 1.00 87.88 103 ASP A C 1
ATOM 745 O O . ASP A 1 103 ? 1.223 -0.251 -27.555 1.00 87.88 103 ASP A O 1
ATOM 749 N N . MET A 1 104 ? 0.959 1.064 -25.764 1.00 87.00 104 MET A N 1
ATOM 750 C CA . MET A 1 104 ? 1.119 2.334 -26.487 1.00 87.00 104 MET A CA 1
ATOM 751 C C . MET A 1 104 ? 2.586 2.703 -26.779 1.00 87.00 104 MET A C 1
ATOM 753 O O . MET A 1 104 ? 2.854 3.775 -27.324 1.00 87.00 104 MET A O 1
ATOM 757 N N . GLY A 1 105 ? 3.547 1.855 -26.403 1.00 83.69 105 GLY A N 1
ATOM 758 C CA . GLY A 1 105 ? 4.978 2.110 -26.583 1.00 83.69 105 GLY A CA 1
ATOM 759 C C . GLY A 1 105 ? 5.565 3.117 -25.590 1.00 83.69 105 GLY A C 1
ATOM 760 O O . GLY A 1 105 ? 6.680 3.602 -25.793 1.00 83.69 105 GLY A O 1
ATOM 761 N N . LEU A 1 106 ? 4.844 3.449 -24.513 1.00 82.81 106 LEU A N 1
ATOM 762 C CA . LEU A 1 106 ? 5.364 4.298 -23.445 1.00 82.81 106 LEU A CA 1
ATOM 763 C C . LEU A 1 106 ? 6.258 3.474 -22.511 1.00 82.81 106 LEU A C 1
ATOM 765 O O . LEU A 1 106 ? 5.960 2.332 -22.167 1.00 82.81 106 LEU A O 1
ATOM 769 N N . GLY A 1 107 ? 7.371 4.066 -22.072 1.00 78.88 107 GLY A N 1
ATOM 770 C CA . GLY A 1 107 ? 8.311 3.393 -21.178 1.00 78.88 107 GLY A CA 1
ATOM 771 C C . GLY A 1 107 ? 7.664 3.002 -19.844 1.00 78.88 107 GLY A C 1
ATOM 772 O O . GLY A 1 107 ? 6.945 3.798 -19.237 1.00 78.88 107 GLY A O 1
ATOM 773 N N . GLY A 1 108 ? 7.974 1.803 -19.337 1.00 76.12 108 GLY A N 1
A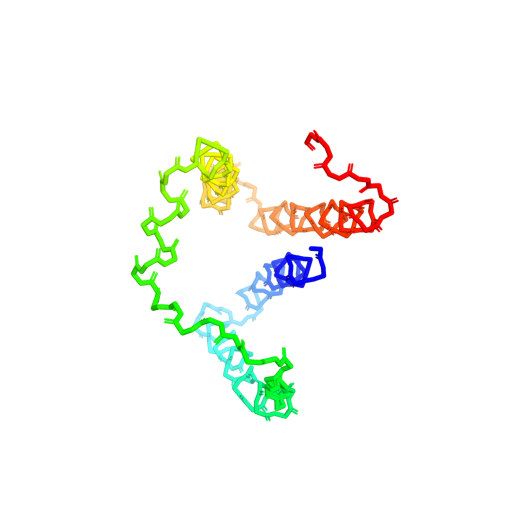TOM 774 C CA . GLY A 1 108 ? 7.399 1.269 -18.089 1.00 76.12 108 GLY A CA 1
ATOM 775 C C . GLY A 1 108 ? 7.631 2.134 -16.838 1.00 76.12 108 GLY A C 1
ATOM 776 O O . GLY A 1 108 ? 6.921 1.996 -15.843 1.00 76.12 108 GLY A O 1
ATOM 777 N N . SER A 1 109 ? 8.575 3.081 -16.889 1.00 82.81 109 SER A N 1
ATOM 778 C CA . SER A 1 109 ? 8.763 4.104 -15.853 1.00 82.81 109 SER A CA 1
ATOM 779 C C . SER A 1 109 ? 7.528 4.989 -15.664 1.00 82.81 109 SER A C 1
ATOM 781 O O . SER A 1 109 ? 7.200 5.326 -14.528 1.00 82.81 109 SER A O 1
ATOM 783 N N . ILE A 1 110 ? 6.809 5.327 -16.739 1.00 86.31 110 ILE A N 1
ATOM 784 C CA . ILE A 1 110 ? 5.610 6.175 -16.680 1.00 86.31 110 ILE A CA 1
ATOM 785 C C . ILE A 1 110 ? 4.491 5.456 -15.920 1.00 86.31 110 ILE A C 1
ATOM 787 O O . ILE A 1 110 ? 3.852 6.056 -15.057 1.00 86.31 110 ILE A O 1
ATOM 791 N N . GLY A 1 111 ? 4.304 4.155 -16.170 1.00 84.69 111 GLY A N 1
ATOM 792 C CA . GLY A 1 111 ? 3.345 3.337 -15.426 1.00 84.69 111 GLY A CA 1
ATOM 793 C C . GLY A 1 111 ? 3.674 3.271 -13.937 1.00 84.69 111 GLY A C 1
ATOM 794 O O . GLY A 1 111 ? 2.801 3.498 -13.100 1.00 84.69 111 GLY A O 1
ATOM 795 N N . ALA A 1 112 ? 4.947 3.057 -13.593 1.00 84.31 112 ALA A N 1
ATOM 796 C CA . ALA A 1 112 ? 5.383 3.027 -12.198 1.00 84.31 112 ALA A CA 1
ATOM 797 C C . ALA A 1 112 ? 5.148 4.369 -11.477 1.00 84.31 112 ALA A C 1
ATOM 799 O O . ALA A 1 112 ? 4.641 4.387 -10.353 1.00 84.31 112 ALA A O 1
ATOM 800 N N . TRP A 1 113 ? 5.453 5.495 -12.130 1.00 87.81 113 TRP A N 1
ATOM 801 C CA . TRP A 1 113 ? 5.211 6.831 -11.576 1.00 87.81 113 TRP A CA 1
ATOM 802 C C . TRP A 1 113 ? 3.724 7.166 -11.446 1.00 87.81 113 TRP A C 1
ATOM 804 O O . TRP A 1 113 ? 3.329 7.761 -10.444 1.00 87.81 113 TRP A O 1
ATOM 814 N N . ALA A 1 114 ? 2.885 6.744 -12.394 1.00 87.62 114 ALA A N 1
ATOM 815 C CA . ALA A 1 114 ? 1.440 6.931 -12.302 1.00 87.62 114 ALA A CA 1
ATOM 816 C C . ALA A 1 114 ? 0.860 6.212 -11.071 1.00 87.62 114 ALA A C 1
ATOM 818 O O . ALA A 1 114 ? 0.129 6.811 -10.282 1.00 87.62 114 ALA A O 1
ATOM 819 N N . ILE A 1 115 ? 1.245 4.952 -10.847 1.00 88.25 115 ILE A N 1
ATOM 820 C CA . ILE A 1 115 ? 0.806 4.181 -9.674 1.00 88.25 115 ILE A CA 1
ATOM 821 C C . ILE A 1 115 ? 1.391 4.735 -8.366 1.00 88.25 115 ILE A C 1
ATOM 823 O O . ILE A 1 115 ? 0.710 4.726 -7.335 1.00 88.25 115 IL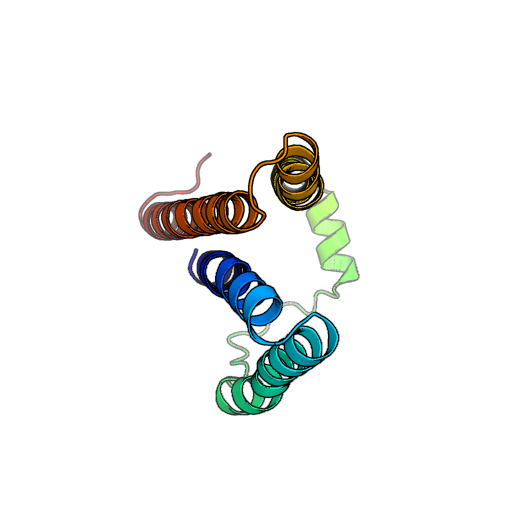E A O 1
ATOM 827 N N . SER A 1 116 ? 2.620 5.255 -8.408 1.00 88.44 116 SER A N 1
ATOM 828 C CA . SER A 1 116 ? 3.241 5.955 -7.281 1.00 88.44 116 SER A CA 1
ATOM 829 C C . SER A 1 116 ? 2.425 7.195 -6.888 1.00 88.44 116 SER A C 1
ATOM 831 O O . SER A 1 116 ? 2.035 7.330 -5.728 1.00 88.44 116 SER A O 1
ATOM 833 N N . LEU A 1 117 ? 2.050 8.041 -7.854 1.00 88.81 117 LEU A N 1
ATOM 834 C CA . LEU A 1 117 ? 1.207 9.224 -7.633 1.00 88.81 117 LEU A CA 1
ATOM 835 C C . LEU A 1 117 ? -0.159 8.873 -7.031 1.00 88.81 117 LEU A C 1
ATOM 837 O O . LEU A 1 117 ? -0.606 9.550 -6.106 1.00 88.81 117 LEU A O 1
ATOM 841 N N . VAL A 1 118 ? -0.796 7.791 -7.493 1.00 89.00 118 VAL A N 1
ATOM 842 C CA . VAL A 1 118 ? -2.034 7.278 -6.876 1.00 89.00 118 VAL A CA 1
ATOM 843 C C . VAL A 1 118 ? -1.809 6.962 -5.394 1.00 89.00 118 VAL A C 1
ATOM 845 O O . VAL A 1 118 ? -2.607 7.367 -4.547 1.00 89.00 118 VAL A O 1
ATOM 848 N N . GLY A 1 119 ? -0.699 6.292 -5.065 1.00 86.38 119 GLY A N 1
ATOM 849 C CA . GLY A 1 119 ? -0.291 6.036 -3.683 1.00 86.38 119 GLY A CA 1
ATOM 850 C C . GLY A 1 119 ? -0.130 7.329 -2.880 1.00 86.38 119 GLY A C 1
ATOM 851 O O . GLY A 1 119 ? -0.725 7.458 -1.812 1.00 86.38 119 GLY A O 1
ATOM 852 N N . LEU A 1 120 ? 0.590 8.319 -3.417 1.00 90.12 120 LEU A N 1
ATOM 853 C CA . LEU A 1 120 ? 0.821 9.611 -2.763 1.00 90.12 120 LEU A CA 1
ATOM 854 C C . LEU A 1 120 ? -0.486 10.347 -2.441 1.00 90.12 120 LEU A C 1
ATOM 856 O O . LEU A 1 120 ? -0.687 10.786 -1.306 1.00 90.12 120 LEU A O 1
ATOM 860 N N . PHE A 1 121 ? -1.402 10.451 -3.404 1.00 90.56 121 PHE A N 1
ATOM 861 C CA . PHE A 1 121 ? -2.696 11.091 -3.166 1.00 90.56 121 PHE A CA 1
ATOM 862 C C . PHE A 1 121 ? -3.529 10.331 -2.132 1.00 90.56 121 PHE A C 1
ATOM 864 O O . PHE A 1 121 ? -4.197 10.954 -1.302 1.00 90.56 121 PHE A O 1
ATOM 871 N N . ASN A 1 122 ? -3.437 9.000 -2.108 1.00 88.38 122 ASN A N 1
ATOM 872 C CA . ASN A 1 122 ? -4.109 8.191 -1.098 1.00 88.38 122 ASN A CA 1
ATOM 873 C C . ASN A 1 122 ? -3.521 8.418 0.310 1.00 88.38 122 ASN A C 1
ATOM 875 O O . ASN A 1 122 ? -4.269 8.477 1.284 1.00 88.38 122 ASN A O 1
ATOM 879 N N . VAL A 1 123 ? -2.204 8.627 0.442 1.00 87.69 123 VAL A N 1
ATOM 880 C CA . VAL A 1 123 ? -1.576 9.029 1.719 1.00 87.69 123 VAL A CA 1
ATOM 881 C C . VAL A 1 123 ? -2.162 10.346 2.218 1.00 87.69 123 VAL A C 1
ATOM 883 O O . VAL A 1 123 ? -2.615 10.424 3.363 1.00 87.69 123 VAL A O 1
ATOM 886 N N . VAL A 1 124 ? -2.183 11.366 1.355 1.00 89.88 124 VAL A N 1
ATOM 887 C CA . VAL A 1 124 ? -2.696 12.701 1.694 1.00 89.88 124 VAL A CA 1
ATOM 888 C C . VAL A 1 124 ? -4.167 12.616 2.107 1.00 89.88 124 VAL A C 1
ATOM 890 O O . VAL A 1 124 ? -4.532 13.088 3.187 1.00 89.88 124 VAL A O 1
ATOM 893 N N . GLY A 1 125 ? -5.000 11.940 1.312 1.00 86.62 125 GLY A N 1
ATOM 894 C CA . GLY A 1 125 ? -6.424 11.761 1.601 1.00 86.62 125 GLY A CA 1
ATOM 895 C C . GLY A 1 125 ? -6.684 10.988 2.898 1.00 86.62 125 GLY A C 1
ATOM 896 O O . GLY A 1 125 ? -7.494 11.415 3.727 1.00 86.62 125 GLY A O 1
ATOM 897 N N . ALA A 1 126 ? -5.970 9.884 3.132 1.00 86.94 126 ALA A N 1
ATOM 898 C CA . ALA A 1 126 ? -6.110 9.072 4.342 1.00 86.94 126 ALA A CA 1
ATOM 899 C C . ALA A 1 126 ? -5.649 9.813 5.608 1.00 86.94 126 ALA A C 1
ATOM 901 O O . ALA A 1 126 ? -6.245 9.649 6.680 1.00 86.94 126 ALA A O 1
ATOM 902 N N . TYR A 1 127 ? -4.601 10.632 5.501 1.00 87.31 127 TYR A N 1
ATOM 903 C CA . TYR A 1 127 ? -4.136 11.467 6.602 1.00 87.31 127 TYR A CA 1
ATOM 904 C C . TYR A 1 127 ? -5.142 12.581 6.914 1.00 87.31 127 TYR A C 1
ATOM 906 O O . TYR A 1 127 ? -5.596 12.686 8.054 1.00 87.31 127 TYR A O 1
ATOM 914 N N . MET A 1 128 ? -5.558 13.353 5.904 1.00 87.31 128 MET A N 1
ATOM 915 C CA . MET A 1 128 ? -6.514 14.453 6.070 1.00 87.31 128 MET A CA 1
ATOM 916 C C . MET A 1 128 ? -7.855 13.970 6.626 1.00 87.31 128 MET A C 1
ATOM 918 O O . MET A 1 128 ? -8.340 14.525 7.612 1.00 87.31 128 MET A O 1
ATOM 922 N N . SER A 1 129 ? -8.424 12.903 6.057 1.00 85.81 129 SER A N 1
ATOM 923 C CA . SER A 1 129 ? -9.667 12.297 6.559 1.00 85.81 129 SER A CA 1
ATOM 924 C C . SER A 1 129 ? -9.507 11.738 7.975 1.00 85.81 129 SER A C 1
ATOM 926 O O . SER A 1 129 ? -10.420 11.852 8.790 1.00 85.81 129 SER A O 1
ATOM 928 N N . GLY A 1 130 ? -8.333 11.193 8.312 1.00 85.38 130 GLY A N 1
ATOM 929 C CA . GLY A 1 130 ? -8.010 10.741 9.664 1.00 85.38 130 GLY A CA 1
ATOM 930 C C . GLY A 1 130 ? -7.996 11.877 10.688 1.00 85.38 130 GLY A C 1
ATOM 931 O O . GLY A 1 130 ? -8.613 11.750 11.743 1.00 85.38 130 GLY A O 1
ATOM 932 N N . VAL A 1 131 ? -7.332 12.991 10.368 1.00 85.69 131 VAL A N 1
ATOM 933 C CA . VAL A 1 131 ? -7.280 14.185 11.229 1.00 85.69 131 VAL A CA 1
ATOM 934 C C . VAL A 1 131 ? -8.666 14.815 11.361 1.00 85.69 131 VAL A C 1
ATOM 936 O O . VAL A 1 131 ? -9.090 15.159 12.464 1.00 85.69 131 VAL A O 1
ATOM 939 N N . MET A 1 132 ? -9.394 14.937 10.252 1.00 84.38 132 MET A N 1
ATOM 940 C CA . MET A 1 132 ? -10.733 15.521 10.226 1.00 84.38 132 MET A CA 1
ATOM 941 C C . MET A 1 132 ? -11.734 14.657 11.004 1.00 84.38 132 MET A C 1
ATOM 943 O O . MET A 1 132 ? -12.463 15.178 11.841 1.00 84.38 132 MET A O 1
ATOM 947 N N . GLY A 1 133 ? -11.700 13.334 10.840 1.00 82.19 133 GLY A N 1
ATOM 948 C CA . GLY A 1 133 ?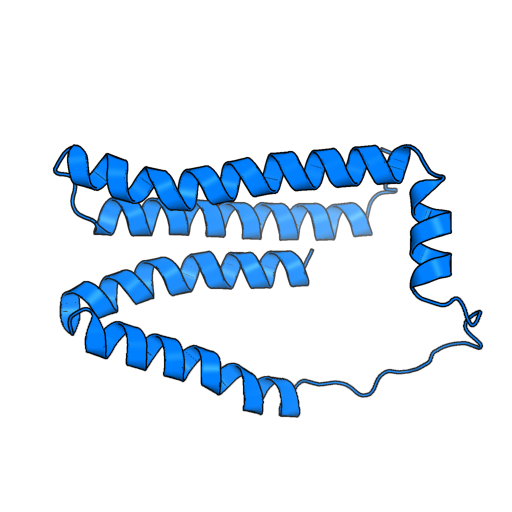 -12.553 12.404 11.586 1.00 82.19 133 GLY A CA 1
ATOM 949 C C . GLY A 1 133 ? -12.220 12.279 13.078 1.00 82.19 133 GLY A C 1
ATOM 950 O O . GLY A 1 133 ? -12.996 11.669 13.811 1.00 82.19 133 GLY A O 1
ATOM 951 N N . GLY A 1 134 ? -11.080 12.819 13.526 1.00 81.06 134 GLY A N 1
ATOM 952 C CA . GLY A 1 134 ? -10.750 12.989 14.944 1.00 81.06 134 GLY A CA 1
ATOM 953 C C . GLY A 1 134 ? -11.217 14.328 15.530 1.00 81.06 134 GLY A C 1
ATOM 954 O O . GLY A 1 134 ? -11.385 14.428 16.740 1.00 81.06 134 GLY A O 1
ATOM 955 N N . LYS A 1 135 ? -11.439 15.347 14.687 1.00 80.38 135 LYS A N 1
ATOM 956 C CA . LYS A 1 135 ? -11.873 16.696 15.096 1.00 80.38 135 LYS A CA 1
ATOM 957 C C . LYS A 1 135 ? -13.379 16.923 14.944 1.00 80.38 135 LYS A C 1
ATOM 959 O O . LYS A 1 135 ? -13.950 17.695 15.707 1.00 80.38 135 LYS A O 1
ATOM 964 N N . TYR A 1 136 ? -14.019 16.269 13.977 1.00 80.50 136 TYR A N 1
ATOM 965 C CA . TYR A 1 136 ? -15.437 16.436 13.662 1.00 80.50 136 TYR A CA 1
ATOM 966 C C . TYR A 1 136 ? -16.221 15.149 13.935 1.00 80.50 136 TYR A C 1
ATOM 968 O O . TYR A 1 136 ? -15.728 14.041 13.721 1.00 80.50 136 TYR A O 1
ATOM 976 N N . SER A 1 137 ? -17.465 15.296 14.406 1.00 73.00 137 SER A N 1
ATOM 977 C CA . SER A 1 137 ? -18.377 14.165 14.600 1.00 73.00 137 SER A CA 1
ATOM 978 C C . SER A 1 137 ? -18.681 13.513 13.249 1.00 73.00 137 SER A C 1
ATOM 980 O O . SER A 1 137 ? -19.123 14.192 12.323 1.00 73.00 137 SER A O 1
ATOM 982 N N . LYS A 1 138 ? -18.461 12.196 13.148 1.00 66.69 138 LYS A N 1
ATOM 983 C CA . LYS A 1 138 ? -18.746 11.364 11.964 1.00 66.69 138 LYS A CA 1
ATOM 984 C C . LYS A 1 138 ? -20.253 11.123 11.823 1.00 66.69 138 LYS A C 1
ATOM 986 O O . LYS A 1 138 ? -20.721 9.993 11.913 1.00 66.69 138 LYS A O 1
ATOM 991 N N . LYS A 1 139 ? -21.023 12.209 11.740 1.00 53.44 139 LYS A N 1
ATOM 992 C CA . LYS A 1 139 ? -22.490 12.168 11.679 1.00 53.44 139 LYS A CA 1
ATOM 993 C C . LYS A 1 139 ? -23.024 11.828 10.285 1.00 53.44 139 LYS A C 1
ATOM 995 O O . LYS A 1 139 ? -24.223 11.605 10.163 1.00 53.44 139 LYS A O 1
ATOM 1000 N N . TYR A 1 140 ? -22.135 11.759 9.296 1.00 47.59 140 TYR A N 1
ATOM 1001 C CA . TYR A 1 140 ? -22.375 11.330 7.924 1.00 47.59 140 TYR A CA 1
ATOM 1002 C C . TYR A 1 140 ? -21.159 10.541 7.443 1.00 47.59 140 TYR A C 1
ATOM 1004 O O . TYR A 1 140 ? -20.029 11.019 7.707 1.00 47.59 140 TYR A O 1
#

Sequence (140 aa):
GMGTAAGSLGQFLLTPLGQAFLSAYGWSTALLLLAGLAAAVIPLAGVLAGKPQMTGAGMEQSLRQALKEAGGHASYWYLIAGFFVCGFHVAFIQTHLPAYLSDMGLGGSIGAWAISLVGLFNVVGAYMSGVMGGKYSKKY

pLDDT: mean 85.32, std 9.63, range [47.59, 95.88]

Foldseek 3Di:
DVVQLVVLQCLLPVLLVLVVCCVPPNDPVSVVVVVVVVVVVVVVCVVPVDDDDPPDPDDPQDPVNVVVVLVVDPVSVVVVVVVVVVVVVLVCCLPVVLVVCVVVVHDSSVSSNVSSVVSVVSSVVVVVCVVCCVVDPPPD

Secondary structure (DSSP, 8-state):
-HHHHHHHHHHHHHHHHHHHHHHHHHHHHHHHHHHHHHHHHHHHHHHH-------S------HHHHHHHHHT-HHHHHHHHHHHHHHHHHHHHHHHHHHHHHHTT--HHHHHHHHHHHHHHHHHHHHHHHHHHHHS----

Radius of gyration: 19.75 Å; chains: 1; bounding box: 47×32×58 Å